Protein AF-A0A2W4VTG5-F1 (afdb_monomer_lite)

Structure (mmCIF, N/CA/C/O backbone):
data_AF-A0A2W4VTG5-F1
#
_entry.id   AF-A0A2W4VTG5-F1
#
loop_
_atom_site.group_PDB
_atom_site.id
_atom_site.type_symbol
_atom_site.label_atom_id
_atom_site.label_alt_id
_atom_site.label_comp_id
_atom_site.label_asym_id
_atom_site.label_entity_id
_atom_site.label_seq_id
_atom_site.pdbx_PDB_ins_code
_atom_site.Cartn_x
_atom_site.Cartn_y
_atom_site.Cartn_z
_atom_site.occupancy
_atom_site.B_iso_or_equiv
_atom_site.auth_seq_id
_atom_site.auth_comp_id
_atom_site.auth_asym_id
_atom_site.auth_atom_id
_atom_site.pdbx_PDB_model_num
ATOM 1 N N . MET A 1 1 ? -12.233 -2.043 -3.897 1.00 92.12 1 MET A N 1
ATOM 2 C CA . MET A 1 1 ? -12.431 -0.845 -3.047 1.00 92.12 1 MET A CA 1
ATOM 3 C C . MET A 1 1 ? -11.111 -0.124 -2.781 1.00 92.12 1 MET A C 1
ATOM 5 O O . MET A 1 1 ? -10.942 0.951 -3.332 1.00 92.12 1 MET A O 1
ATOM 9 N N . TYR A 1 2 ? -10.153 -0.709 -2.042 1.00 96.75 2 TYR A N 1
ATOM 10 C CA . TYR A 1 2 ? -8.860 -0.057 -1.745 1.00 96.75 2 TYR A CA 1
ATOM 11 C C . TYR A 1 2 ? -8.043 0.313 -3.000 1.00 96.75 2 TYR A C 1
ATOM 13 O O . TYR A 1 2 ? -7.721 1.481 -3.177 1.00 96.75 2 TYR A O 1
ATOM 21 N N . CYS A 1 3 ? -7.805 -0.633 -3.922 1.00 94.75 3 CYS A N 1
ATOM 22 C CA . CYS A 1 3 ? -7.058 -0.362 -5.166 1.00 94.75 3 CYS A CA 1
ATOM 23 C C . CYS A 1 3 ? -7.749 0.644 -6.105 1.00 94.75 3 CYS A C 1
ATOM 25 O O . CYS A 1 3 ? -7.100 1.208 -6.972 1.00 94.75 3 CYS A O 1
ATOM 27 N N . ASN A 1 4 ? -9.048 0.905 -5.905 1.00 95.88 4 ASN A N 1
ATOM 28 C CA . ASN A 1 4 ? -9.803 1.916 -6.655 1.00 95.88 4 ASN A CA 1
ATOM 29 C C . ASN A 1 4 ? -9.745 3.298 -5.971 1.00 95.88 4 ASN A C 1
ATOM 31 O O . ASN A 1 4 ? -10.532 4.177 -6.305 1.00 95.88 4 ASN A O 1
ATOM 35 N N . GLY A 1 5 ? -8.884 3.475 -4.962 1.00 95.81 5 GLY A N 1
ATOM 36 C CA . GLY A 1 5 ? -8.666 4.747 -4.269 1.00 95.81 5 GLY A CA 1
ATOM 37 C C . GLY A 1 5 ? -9.531 4.989 -3.026 1.00 95.81 5 GLY A C 1
ATOM 38 O O . GLY A 1 5 ? -9.436 6.058 -2.428 1.00 95.81 5 GLY A O 1
ATOM 39 N N . MET A 1 6 ? -10.360 4.034 -2.585 1.00 97.56 6 MET A N 1
ATOM 40 C CA . MET A 1 6 ? -11.153 4.222 -1.359 1.00 97.56 6 MET A CA 1
ATOM 41 C C . MET A 1 6 ? -10.285 4.098 -0.101 1.00 97.56 6 MET A C 1
ATOM 43 O O . MET A 1 6 ? -9.593 3.097 0.097 1.00 97.56 6 MET A O 1
ATOM 47 N N . GLY A 1 7 ? -10.397 5.068 0.811 1.00 97.06 7 GLY A N 1
ATOM 48 C CA . GLY A 1 7 ? -9.718 5.011 2.109 1.00 97.06 7 GLY A CA 1
ATOM 49 C C . GLY A 1 7 ? -10.300 3.938 3.042 1.00 97.06 7 GLY A C 1
ATOM 50 O O . GLY A 1 7 ? -11.497 3.661 3.012 1.00 97.06 7 GLY A O 1
ATOM 51 N N . PHE A 1 8 ? -9.490 3.371 3.942 1.00 98.06 8 PHE A N 1
ATOM 52 C CA . PHE A 1 8 ? -9.914 2.254 4.810 1.00 98.06 8 PHE A CA 1
ATOM 53 C C . PHE A 1 8 ? -11.163 2.550 5.661 1.00 98.06 8 PHE A C 1
ATOM 55 O O . PHE A 1 8 ? -12.049 1.709 5.763 1.00 98.06 8 PHE A O 1
ATOM 62 N N . ARG A 1 9 ? -11.281 3.767 6.215 1.00 97.88 9 ARG A N 1
ATOM 63 C CA . ARG A 1 9 ? -12.480 4.201 6.965 1.00 97.88 9 ARG A CA 1
ATOM 64 C C . ARG A 1 9 ? -13.710 4.399 6.079 1.00 97.88 9 ARG A C 1
ATOM 66 O O . ARG A 1 9 ? -14.834 4.313 6.554 1.00 97.88 9 ARG A O 1
ATOM 73 N N . GLN A 1 10 ? -13.512 4.728 4.804 1.00 98.19 10 GLN A N 1
ATOM 74 C CA . GLN A 1 10 ? -14.619 4.828 3.85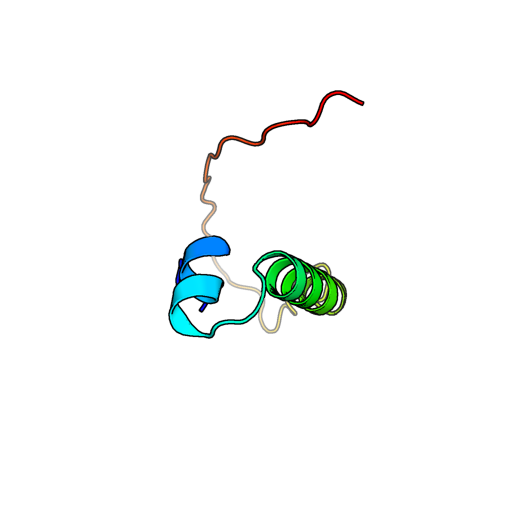6 1.00 98.19 10 GLN A CA 1
ATOM 75 C C . GLN A 1 10 ? -15.157 3.439 3.522 1.00 98.19 10 GLN A C 1
ATOM 77 O O . GLN A 1 10 ? -16.367 3.268 3.484 1.00 98.19 10 GLN A O 1
ATOM 82 N N . ILE A 1 11 ? -14.267 2.459 3.342 1.00 98.31 11 ILE A N 1
ATOM 83 C CA . ILE A 1 11 ? -14.645 1.057 3.130 1.00 98.31 11 ILE A CA 1
ATOM 84 C C . ILE A 1 11 ? -15.489 0.560 4.303 1.00 98.31 11 ILE A C 1
ATOM 86 O O . ILE A 1 11 ? -16.577 0.053 4.074 1.00 98.31 11 ILE A O 1
ATOM 90 N N . GLU A 1 12 ? -15.042 0.806 5.537 1.00 98.31 12 GLU A N 1
ATOM 91 C CA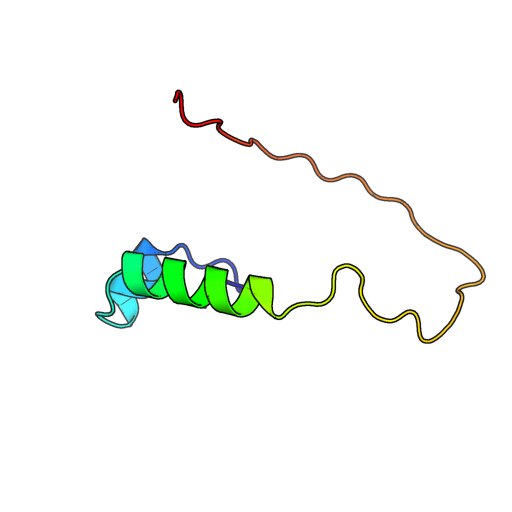 . GLU A 1 12 ? -15.795 0.469 6.751 1.00 98.31 12 GLU A CA 1
ATOM 92 C C . GLU A 1 12 ? -17.213 1.050 6.751 1.00 98.31 12 GLU A C 1
ATOM 94 O O . GLU A 1 12 ? -18.165 0.314 6.966 1.00 98.31 12 GLU A O 1
ATOM 99 N N . ARG A 1 13 ? -17.395 2.334 6.416 1.00 98.19 13 ARG A N 1
ATOM 100 C CA . ARG A 1 13 ? -18.742 2.935 6.329 1.00 98.19 13 ARG A CA 1
ATOM 101 C C . ARG A 1 13 ? -19.636 2.308 5.256 1.00 98.19 13 ARG A C 1
ATOM 103 O O . ARG A 1 13 ? -20.852 2.362 5.385 1.00 98.19 13 ARG A O 1
ATOM 110 N N . CYS A 1 14 ? -19.054 1.781 4.180 1.00 98.00 14 CYS A N 1
ATOM 111 C CA . CYS A 1 14 ? -19.805 1.177 3.080 1.00 98.00 14 CYS A CA 1
ATOM 112 C C . CYS A 1 14 ? -20.133 -0.304 3.315 1.00 98.00 14 CYS A C 1
ATOM 114 O O . CYS A 1 14 ? -21.092 -0.797 2.729 1.00 98.00 14 CYS A O 1
ATOM 116 N N . THR A 1 15 ? -19.327 -1.019 4.104 1.00 97.25 15 THR A N 1
ATOM 117 C CA . THR A 1 15 ? -19.440 -2.479 4.272 1.00 97.25 15 THR A CA 1
ATOM 118 C C . THR A 1 15 ? -19.735 -2.925 5.699 1.00 97.25 15 THR A C 1
ATOM 120 O O . THR A 1 15 ? -19.958 -4.112 5.909 1.00 97.25 15 THR A O 1
ATOM 123 N N . ASP A 1 16 ? -19.688 -2.008 6.666 1.00 97.88 16 ASP A N 1
ATOM 124 C CA . ASP A 1 16 ? -19.757 -2.272 8.110 1.00 97.88 16 ASP A CA 1
ATOM 125 C C . ASP A 1 16 ? -18.645 -3.216 8.624 1.00 97.88 16 ASP A C 1
ATOM 127 O O . ASP A 1 16 ? -18.694 -3.770 9.720 1.00 97.88 16 ASP A O 1
ATOM 131 N N . VAL A 1 17 ? -17.585 -3.400 7.825 1.00 97.81 17 VAL A N 1
ATOM 132 C CA . VAL A 1 17 ? -16.396 -4.174 8.198 1.00 97.81 17 VAL A CA 1
ATOM 133 C C . VAL A 1 17 ? -15.352 -3.239 8.787 1.00 97.81 17 VAL A C 1
ATOM 135 O O . VAL A 1 17 ? -14.928 -2.293 8.125 1.00 97.81 17 VAL A O 1
ATOM 138 N N . SER A 1 18 ? -14.853 -3.552 9.986 1.00 98.25 18 SER A N 1
ATOM 139 C CA . SER A 1 18 ? -13.829 -2.733 10.644 1.00 98.25 18 SER A CA 1
ATOM 140 C C . SER A 1 18 ? -12.643 -2.422 9.724 1.00 98.25 18 SER A C 1
ATOM 142 O O . SER A 1 18 ? -12.038 -3.326 9.134 1.00 98.25 18 SER A O 1
ATOM 144 N N . HIS A 1 19 ? -12.246 -1.148 9.660 1.00 97.94 19 HIS A N 1
ATOM 145 C CA . HIS A 1 19 ? -11.121 -0.705 8.828 1.00 97.94 19 HIS A CA 1
ATOM 146 C C . HIS A 1 19 ? -9.806 -1.426 9.172 1.00 97.94 19 HIS A C 1
ATOM 148 O O . HIS A 1 19 ? -8.971 -1.632 8.292 1.00 97.94 19 HIS A O 1
ATOM 154 N N . ASN A 1 20 ? -9.628 -1.866 10.422 1.00 98.25 20 ASN A N 1
ATOM 155 C CA . ASN A 1 20 ? -8.473 -2.663 10.842 1.00 98.25 20 ASN A CA 1
ATOM 156 C C . ASN A 1 20 ? -8.439 -4.045 10.173 1.00 98.25 20 ASN A C 1
ATOM 158 O O . ASN A 1 20 ? -7.369 -4.506 9.770 1.00 98.25 20 ASN A O 1
ATOM 162 N N . SER A 1 21 ? -9.600 -4.685 10.009 1.00 98.31 21 SER A N 1
ATOM 163 C CA . SER A 1 21 ? -9.725 -5.960 9.294 1.00 98.31 21 SER A CA 1
ATOM 164 C C . SER A 1 21 ? -9.376 -5.789 7.818 1.00 98.31 21 SER A C 1
ATOM 166 O O . SER A 1 21 ? -8.585 -6.562 7.281 1.00 98.31 21 SER A O 1
ATOM 168 N N . VAL A 1 22 ? -9.869 -4.717 7.189 1.00 98.00 22 VAL A N 1
ATOM 169 C CA . VAL A 1 22 ? -9.544 -4.382 5.792 1.00 98.00 22 VAL A CA 1
ATOM 170 C C . VAL A 1 22 ? -8.041 -4.135 5.617 1.00 98.00 22 VAL A C 1
ATOM 172 O O . VAL A 1 22 ? -7.440 -4.681 4.694 1.00 98.00 22 VAL A O 1
ATOM 175 N N . ILE A 1 23 ? -7.406 -3.374 6.520 1.00 97.81 23 ILE A N 1
ATOM 176 C CA . ILE A 1 23 ? -5.946 -3.158 6.511 1.00 97.81 23 ILE A CA 1
ATOM 177 C C . ILE A 1 23 ? -5.197 -4.492 6.592 1.00 97.81 23 ILE A C 1
ATOM 179 O O . ILE A 1 23 ? -4.216 -4.689 5.872 1.00 97.81 23 ILE A O 1
ATOM 183 N N . LYS A 1 24 ? -5.635 -5.412 7.461 1.00 98.06 24 LYS A N 1
ATOM 184 C CA . LYS A 1 24 ? -4.998 -6.726 7.611 1.00 98.06 24 LYS A CA 1
ATOM 185 C C . LYS A 1 24 ? -5.100 -7.546 6.324 1.00 98.06 24 LYS A C 1
ATOM 187 O O . LYS A 1 24 ? -4.084 -8.061 5.871 1.00 98.06 24 LYS A O 1
ATOM 192 N N . TRP A 1 25 ? -6.275 -7.600 5.701 1.00 97.50 25 TRP A N 1
ATOM 193 C CA . TRP A 1 25 ? -6.457 -8.311 4.432 1.00 97.50 25 TRP A CA 1
ATOM 194 C C . TRP A 1 25 ? -5.605 -7.732 3.307 1.00 97.50 25 TRP A C 1
ATOM 196 O O . TRP A 1 25 ? -4.982 -8.491 2.574 1.00 97.50 25 TRP A O 1
ATOM 206 N N . VAL A 1 26 ? -5.513 -6.402 3.203 1.00 96.94 26 VAL A N 1
ATOM 207 C CA . VAL A 1 26 ? -4.637 -5.755 2.214 1.00 96.94 26 VAL A CA 1
ATOM 208 C C . VAL A 1 26 ? -3.174 -6.131 2.449 1.00 96.94 26 VAL A C 1
ATOM 210 O O . VAL A 1 26 ? -2.477 -6.465 1.496 1.00 96.94 26 VAL A O 1
ATOM 213 N N . LYS A 1 27 ? -2.706 -6.145 3.704 1.00 96.19 27 LYS A N 1
ATOM 214 C CA . LYS A 1 27 ? -1.338 -6.580 4.033 1.00 96.19 27 LYS A CA 1
ATOM 215 C C . LYS A 1 27 ? -1.093 -8.046 3.688 1.00 96.19 27 LYS A C 1
ATOM 217 O O . LYS A 1 27 ? -0.024 -8.374 3.189 1.00 96.19 27 LYS A O 1
ATOM 222 N N . ASP A 1 28 ? -2.049 -8.923 3.976 1.00 97.25 28 ASP A N 1
ATOM 223 C CA . ASP A 1 28 ? -1.901 -10.354 3.710 1.00 97.25 28 ASP A CA 1
ATOM 224 C C . ASP A 1 28 ? -1.960 -10.664 2.209 1.00 97.25 28 ASP A C 1
ATOM 226 O O . ASP A 1 28 ? -1.196 -11.505 1.744 1.00 97.25 28 ASP A O 1
ATOM 230 N N . ALA A 1 29 ? -2.769 -9.931 1.438 1.00 95.62 29 ALA A N 1
ATOM 231 C CA . ALA A 1 29 ? -2.753 -9.989 -0.022 1.00 95.62 29 ALA A CA 1
ATOM 232 C C . ALA A 1 29 ? -1.431 -9.453 -0.601 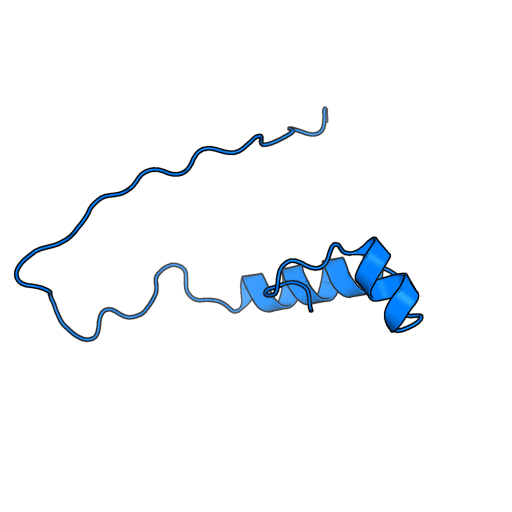1.00 95.62 29 ALA A C 1
ATOM 234 O O . ALA A 1 29 ? -0.852 -10.081 -1.481 1.00 95.62 29 ALA A O 1
ATOM 235 N N . ALA A 1 30 ? -0.906 -8.339 -0.074 1.00 93.81 30 ALA A N 1
ATOM 236 C CA . ALA A 1 30 ? 0.354 -7.755 -0.542 1.00 93.81 30 ALA A CA 1
ATOM 237 C C . ALA A 1 30 ? 1.555 -8.701 -0.365 1.00 93.81 30 ALA A C 1
ATOM 239 O O . ALA A 1 30 ? 2.427 -8.739 -1.223 1.00 93.81 30 ALA A O 1
ATOM 240 N N . LYS A 1 31 ? 1.585 -9.509 0.704 1.00 95.06 31 LYS A N 1
ATOM 241 C CA . LYS A 1 31 ? 2.636 -10.523 0.928 1.00 95.06 31 LYS A CA 1
ATOM 242 C C . LYS A 1 31 ? 2.638 -11.657 -0.102 1.00 95.06 31 LYS A C 1
ATOM 244 O O . LYS A 1 31 ? 3.626 -12.374 -0.186 1.00 95.06 31 LYS A O 1
ATOM 249 N N . GLN A 1 32 ? 1.527 -11.874 -0.805 1.00 94.56 32 GLN A N 1
ATOM 250 C CA . GLN A 1 32 ? 1.407 -12.921 -1.826 1.00 94.56 32 GLN A CA 1
ATOM 251 C C . GLN A 1 32 ? 1.848 -12.429 -3.207 1.00 94.56 32 GLN A C 1
ATOM 253 O O . GLN A 1 32 ? 1.976 -13.236 -4.125 1.00 94.56 32 GLN A O 1
ATOM 258 N N . LEU A 1 33 ? 2.051 -11.117 -3.369 1.00 91.56 33 LEU A N 1
ATOM 259 C CA . LEU A 1 33 ? 2.512 -10.547 -4.625 1.00 91.56 33 LEU A CA 1
ATOM 260 C C . LEU A 1 33 ? 3.993 -10.886 -4.847 1.00 91.56 33 LEU A C 1
ATOM 262 O O . LEU A 1 33 ? 4.770 -10.884 -3.889 1.00 91.56 33 LEU A O 1
ATOM 266 N N . PRO A 1 34 ? 4.395 -11.166 -6.098 1.00 92.00 34 PRO A N 1
ATOM 267 C CA . PRO A 1 34 ? 5.802 -11.325 -6.429 1.00 92.00 34 PRO A CA 1
ATOM 268 C C . PRO A 1 34 ? 6.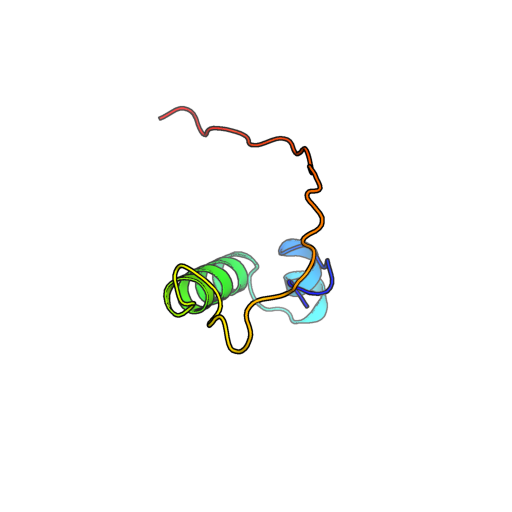548 -9.999 -6.224 1.00 92.00 34 PRO A C 1
ATOM 270 O O . PRO A 1 34 ? 5.964 -8.923 -6.346 1.00 92.00 34 PRO A O 1
ATOM 273 N N . GLU A 1 35 ? 7.848 -10.079 -5.933 1.00 90.50 35 GLU A N 1
ATOM 274 C CA . GLU A 1 35 ? 8.705 -8.899 -5.725 1.00 90.50 35 GLU A CA 1
ATOM 275 C C . GLU A 1 35 ? 8.754 -7.997 -6.968 1.00 90.50 35 GLU A C 1
ATOM 277 O O . GLU A 1 35 ? 8.723 -6.771 -6.865 1.00 90.50 35 GLU A O 1
ATOM 282 N N . HIS A 1 36 ? 8.743 -8.616 -8.150 1.00 87.44 36 HIS A N 1
ATOM 283 C CA . HIS A 1 36 ? 8.647 -7.940 -9.434 1.00 87.44 36 HIS A CA 1
ATOM 284 C C . HIS A 1 36 ? 7.577 -8.614 -10.297 1.00 87.44 36 HIS A C 1
ATOM 286 O O . HIS A 1 36 ? 7.422 -9.839 -10.231 1.00 87.44 36 HIS A O 1
ATOM 292 N N . PRO A 1 37 ? 6.835 -7.850 -11.116 1.00 85.31 37 PRO A N 1
ATOM 293 C CA . PRO A 1 37 ? 5.943 -8.446 -12.096 1.00 85.31 37 PRO A CA 1
ATOM 294 C C . PRO A 1 37 ? 6.748 -9.319 -13.075 1.00 85.31 37 PRO A C 1
ATOM 296 O O . PRO A 1 37 ? 7.899 -8.996 -13.384 1.00 85.31 37 PRO A O 1
ATOM 299 N N . PRO A 1 38 ? 6.170 -10.426 -13.569 1.00 85.56 38 PRO A N 1
ATOM 300 C CA . PRO A 1 38 ? 6.826 -11.248 -14.573 1.00 85.56 38 PRO A CA 1
ATOM 301 C C . PRO A 1 38 ? 7.060 -10.428 -15.846 1.00 85.56 38 PRO A C 1
ATOM 303 O O . PRO A 1 38 ? 6.150 -9.778 -16.359 1.00 85.56 38 PRO A O 1
ATOM 306 N N . ILE A 1 39 ? 8.291 -10.461 -16.354 1.00 85.88 39 ILE A N 1
ATOM 307 C CA . ILE A 1 39 ? 8.648 -9.827 -17.623 1.00 85.88 39 ILE A CA 1
ATOM 308 C C . ILE A 1 39 ? 8.387 -10.854 -18.725 1.00 85.88 39 ILE A C 1
ATOM 310 O O . ILE A 1 39 ? 9.167 -11.786 -18.903 1.00 85.88 39 ILE A O 1
ATOM 314 N N . GLU A 1 40 ? 7.274 -10.708 -19.442 1.00 86.75 40 GLU A N 1
ATOM 315 C CA . GLU A 1 40 ? 6.917 -11.612 -20.547 1.00 86.75 40 GLU A CA 1
ATOM 316 C C . GLU A 1 40 ? 7.684 -11.285 -21.836 1.00 86.75 40 GLU A C 1
ATOM 318 O O . GLU A 1 40 ? 8.068 -12.180 -22.587 1.00 86.75 40 GLU A O 1
ATOM 323 N N . THR A 1 41 ? 7.947 -10.000 -22.079 1.00 88.88 41 THR A N 1
ATOM 324 C CA . THR A 1 41 ? 8.632 -9.501 -23.276 1.00 88.88 41 THR A CA 1
ATOM 325 C C . THR A 1 41 ? 9.557 -8.351 -22.910 1.00 88.88 41 THR A C 1
ATOM 327 O O . THR A 1 41 ? 9.166 -7.463 -22.152 1.00 88.88 41 THR A O 1
ATOM 330 N N . ILE A 1 42 ? 10.765 -8.339 -23.472 1.00 87.62 42 ILE A N 1
ATOM 331 C CA . ILE A 1 42 ? 11.698 -7.219 -23.316 1.00 87.62 42 ILE A CA 1
ATOM 332 C C . ILE A 1 42 ? 11.285 -6.124 -24.311 1.00 87.62 42 ILE A C 1
ATOM 334 O O . ILE A 1 42 ? 11.242 -6.412 -25.507 1.0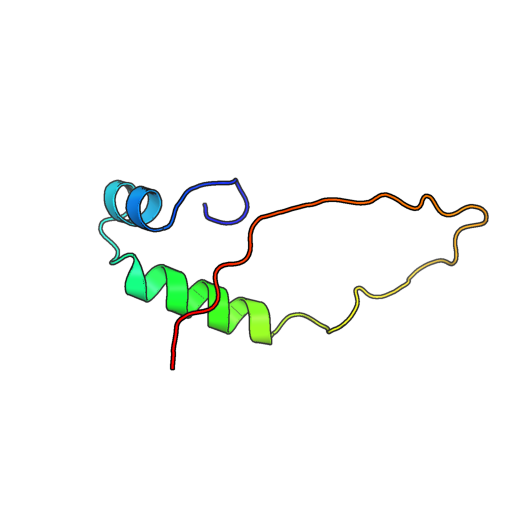0 87.62 42 ILE A O 1
ATOM 338 N N . PRO A 1 43 ? 10.952 -4.905 -23.856 1.00 88.75 43 PRO A N 1
ATOM 339 C CA . PRO A 1 43 ? 10.578 -3.819 -24.753 1.00 88.75 43 PRO A CA 1
ATOM 340 C C . PRO A 1 43 ? 11.810 -3.214 -25.441 1.00 88.75 43 PRO A C 1
ATOM 342 O O . PRO A 1 43 ? 12.880 -3.124 -24.842 1.00 88.75 43 PRO A O 1
ATOM 345 N N . ASP A 1 44 ? 11.639 -2.733 -26.675 1.00 92.88 44 ASP A N 1
ATOM 346 C CA . ASP A 1 44 ? 12.701 -2.039 -27.424 1.00 92.88 44 ASP A CA 1
ATOM 347 C C . ASP A 1 44 ? 13.011 -0.642 -26.853 1.00 92.88 44 ASP A C 1
ATOM 349 O O . ASP A 1 44 ? 14.132 -0.145 -26.964 1.00 92.88 44 ASP A O 1
ATOM 353 N N . VAL A 1 45 ? 12.013 -0.001 -26.233 1.00 92.19 45 VAL A N 1
ATOM 354 C CA . VAL A 1 45 ? 12.119 1.308 -25.573 1.00 92.19 45 VAL A CA 1
ATOM 355 C C . VAL A 1 45 ? 11.352 1.255 -24.252 1.00 92.19 45 VAL A C 1
ATOM 357 O O . VAL A 1 45 ? 10.211 0.798 -24.219 1.00 92.19 45 VAL A O 1
ATOM 360 N N . GLY A 1 46 ? 11.972 1.728 -23.169 1.00 89.69 46 GLY A N 1
ATOM 361 C CA . GLY A 1 46 ? 11.348 1.862 -21.852 1.00 89.69 46 GLY A CA 1
ATOM 362 C C . GLY A 1 46 ? 11.183 3.329 -21.462 1.00 89.69 46 GLY A C 1
ATOM 363 O O . GLY A 1 46 ? 12.086 4.134 -21.685 1.00 89.69 46 GLY A O 1
ATOM 364 N N . GLU A 1 47 ? 10.041 3.666 -20.874 1.00 91.69 47 GLU A N 1
ATOM 365 C CA . GLU A 1 47 ? 9.796 4.976 -20.269 1.00 91.69 47 GLU A CA 1
ATOM 366 C C . GLU A 1 47 ? 10.134 4.926 -18.775 1.00 91.69 47 GLU A C 1
ATOM 368 O O . GLU A 1 47 ? 9.811 3.957 -18.085 1.00 91.69 47 GLU A O 1
ATOM 373 N N . LEU A 1 48 ? 10.808 5.967 -18.288 1.00 92.94 48 LEU A N 1
ATOM 374 C CA . LEU A 1 48 ? 11.094 6.165 -16.872 1.00 92.94 48 LEU A CA 1
ATOM 375 C C . LEU A 1 48 ? 10.285 7.362 -16.385 1.00 92.94 48 LEU A C 1
ATOM 377 O O . LEU A 1 48 ? 10.409 8.450 -16.941 1.00 92.94 48 LEU A O 1
ATOM 381 N N . ASP A 1 49 ? 9.493 7.144 -15.341 1.00 95.06 49 ASP A N 1
ATOM 382 C CA . ASP A 1 49 ? 8.676 8.170 -14.698 1.00 95.06 49 ASP A CA 1
ATOM 383 C C . ASP A 1 49 ? 8.909 8.160 -13.181 1.00 95.06 49 ASP A C 1
ATOM 385 O O . ASP A 1 49 ? 9.250 7.127 -12.591 1.00 95.06 49 ASP A O 1
ATOM 389 N N . GLU A 1 50 ? 8.727 9.314 -12.543 1.00 94.75 50 GLU A N 1
ATOM 390 C CA . GLU A 1 50 ? 8.953 9.505 -11.112 1.00 94.75 50 GLU A CA 1
ATOM 391 C C . GLU A 1 50 ? 7.691 10.022 -10.421 1.00 94.75 50 GLU A C 1
ATOM 393 O O . GLU A 1 50 ? 7.144 11.070 -10.762 1.00 94.75 50 GLU A O 1
ATOM 398 N N . LEU A 1 51 ? 7.270 9.323 -9.363 1.00 94.31 51 LEU A N 1
ATOM 399 C CA . LEU A 1 51 ? 6.162 9.746 -8.514 1.00 94.31 51 LEU A CA 1
ATOM 400 C C . LEU A 1 51 ? 6.645 9.997 -7.088 1.00 94.31 51 LEU A C 1
ATOM 402 O O . LEU A 1 51 ? 7.320 9.171 -6.474 1.00 94.31 51 LEU A O 1
ATOM 406 N N . GLN A 1 52 ? 6.250 11.140 -6.537 1.00 93.75 52 GLN A N 1
ATOM 407 C CA . GLN A 1 52 ? 6.613 11.562 -5.189 1.00 93.75 52 GLN A CA 1
ATOM 408 C C . GLN A 1 52 ? 5.398 11.482 -4.265 1.00 93.75 52 GLN A C 1
ATOM 410 O O . GLN A 1 52 ? 4.282 11.851 -4.632 1.00 93.7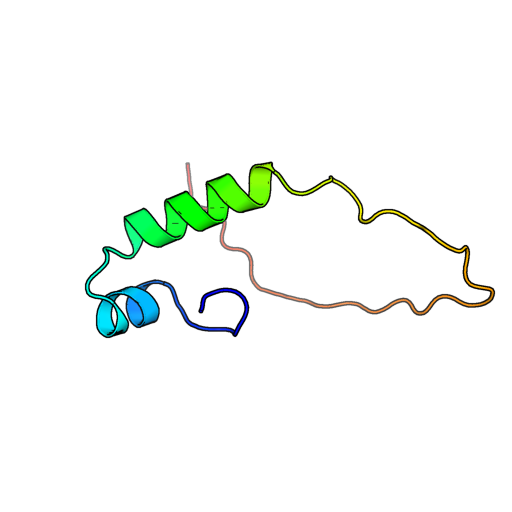5 52 GLN A O 1
ATOM 415 N N . THR A 1 53 ? 5.611 11.008 -3.040 1.00 93.00 53 THR A N 1
ATOM 416 C CA . THR A 1 53 ? 4.576 10.986 -2.003 1.00 93.00 53 THR A CA 1
ATOM 417 C C . THR A 1 53 ? 5.182 11.175 -0.619 1.00 93.00 53 THR A C 1
ATOM 419 O O . THR A 1 53 ? 6.384 11.000 -0.415 1.00 93.00 53 THR A O 1
ATOM 422 N N . PHE A 1 54 ? 4.346 11.525 0.353 1.00 93.88 54 PHE A N 1
ATOM 423 C CA . PHE A 1 54 ? 4.769 11.680 1.738 1.00 93.88 54 PHE A CA 1
ATOM 424 C C . PHE A 1 54 ? 4.674 10.345 2.473 1.00 93.88 54 PHE A C 1
ATOM 426 O O . PHE A 1 54 ? 3.595 9.767 2.602 1.00 93.88 54 PHE A O 1
ATOM 433 N N . VAL A 1 55 ? 5.799 9.887 3.019 1.00 90.62 55 VAL A N 1
ATOM 434 C CA . VAL A 1 55 ? 5.854 8.694 3.868 1.00 90.62 55 VAL A CA 1
ATOM 435 C C . VAL A 1 55 ? 6.141 9.127 5.299 1.00 90.62 55 VAL A C 1
ATOM 437 O O . VAL A 1 55 ? 7.218 9.628 5.613 1.00 90.62 55 VAL A O 1
ATOM 440 N N . GLY A 1 56 ? 5.160 8.952 6.183 1.00 90.62 56 GLY A N 1
ATOM 441 C CA . GLY A 1 56 ? 5.345 9.192 7.611 1.00 90.62 56 GLY A CA 1
ATOM 442 C C . GLY A 1 56 ? 6.055 8.015 8.278 1.00 90.62 56 GLY A C 1
ATOM 443 O O . GLY A 1 56 ? 5.560 6.889 8.220 1.00 90.62 56 GLY A O 1
ATOM 444 N N . SER A 1 57 ? 7.173 8.264 8.961 1.00 87.44 57 SER A N 1
ATOM 445 C CA . SER A 1 57 ? 7.758 7.292 9.886 1.00 87.44 57 SER A CA 1
ATOM 446 C C . SER A 1 57 ? 7.063 7.398 11.243 1.00 87.44 57 SER A C 1
ATOM 448 O O . SER A 1 57 ? 6.915 8.478 11.821 1.00 87.44 57 SER A O 1
ATOM 450 N N . LYS A 1 58 ? 6.594 6.268 11.775 1.00 80.25 58 LYS A N 1
ATOM 451 C CA . LYS A 1 58 ? 6.113 6.235 13.156 1.00 80.25 58 LYS A CA 1
ATOM 452 C C . LYS A 1 58 ? 7.345 6.294 14.057 1.00 80.25 58 LYS A C 1
ATOM 454 O O . LYS A 1 58 ? 8.224 5.451 13.910 1.00 80.25 58 LYS A O 1
ATOM 459 N N . LYS A 1 59 ? 7.421 7.273 14.966 1.00 71.31 59 LYS A N 1
ATOM 460 C CA . LYS A 1 59 ? 8.454 7.270 16.012 1.00 71.31 59 LYS A CA 1
ATOM 461 C C . LYS A 1 59 ? 8.301 5.972 16.815 1.00 71.31 59 LYS A C 1
ATOM 463 O O . LYS A 1 59 ? 7.213 5.722 17.338 1.00 71.31 59 LYS A O 1
ATOM 468 N N . THR A 1 60 ? 9.339 5.139 16.794 1.00 60.62 60 THR A N 1
ATOM 469 C CA . THR A 1 60 ? 9.505 3.976 17.679 1.00 60.62 60 THR A CA 1
ATOM 470 C C . THR A 1 60 ? 9.628 4.411 19.123 1.00 60.62 60 THR A C 1
ATOM 472 O O . THR A 1 60 ? 10.284 5.452 19.353 1.00 60.62 60 THR A O 1
#

pLDDT: mean 92.98, std 6.63, range [60.62, 98.31]

Sequence (60 aa):
MYCNGMGFRQIERCTDVSHNSVIKWVKDAAKQLPEHPPIETIPDVGELDELQTFVGSKKT

Organism: NCBI:txid945775

Secondary structure (DSSP, 8-state):
-GGGT--HHHHHHHH---HHHHHHHHHHHHTTS-SS----S--SS----------PPPP-

Radius of gyration: 16.59 Å; chains: 1; bounding box: 32×25×45 Å

Foldseek 3Di:
DVVVPDDLVNVCVVPVDHSVVVVVVVVVVVVPDDPDDDDPDDDPDDDDDDDDDDDDDDDD